Protein AF-A0A9N7NFS1-F1 (afdb_monomer_lite)

InterPro domains:
  IPR005162 Retrotransposon-derived protein PEG10, N-terminal capsid-like domain [PF03732] (2-89)

Organism: Striga hermonthica (NCBI:txid68872)

Foldseek 3Di:
DVVVVLVVVVVVDDPPPDDDPVSVVVVSCVVPPDPVVLVVLLVCLQPPADDPPDDLVNSVVVSVVSCVVNVVNPDDPLSSVVSSLVRDDPVVQVVVQVVVVHRPNVVSVVD

pLDDT: mean 90.34, std 10.82, range [39.44, 97.94]

Sequence (111 aa):
TLKNRAKAWFMTLAPGSLTTWTEVYSKFIGRFYSHQKTQELRSQIVSFAQLPNESLHEAWERFKDLQRQCPHHNLSPGLLMNYFYDSLHQNLQYMVDNAARGNIGARTAEE

Secondary structure (DSSP, 8-state):
-HHHHHHHHHHTSPTTS--SHHHHHHHHHHHHS-HHHHHHHHHHHHT--PPTT--HHHHHHHHHHHHHH-TT----HHHHHHHHHHTS-HHHHHHHHHHTTS-HHHHTS--

Radius of gyration: 18.75 Å; chains: 1; bounding box: 43×28×50 Å

Structure (mmCIF, N/CA/C/O backbone):
data_AF-A0A9N7NFS1-F1
#
_entry.id   AF-A0A9N7NFS1-F1
#
loop_
_atom_site.group_PDB
_atom_site.id
_atom_site.type_symbol
_atom_site.label_atom_id
_atom_site.label_alt_id
_atom_site.label_comp_id
_atom_site.label_asym_id
_atom_site.label_entity_id
_atom_site.label_seq_id
_atom_site.pdbx_PDB_ins_code
_atom_site.Cartn_x
_atom_site.Cartn_y
_atom_site.Cartn_z
_atom_site.occupancy
_atom_site.B_iso_or_equiv
_atom_site.auth_seq_id
_atom_site.auth_comp_id
_atom_site.auth_asym_id
_atom_site.auth_atom_id
_atom_site.pdbx_PDB_model_num
ATOM 1 N N . THR A 1 1 ? 2.339 2.272 24.495 1.00 76.94 1 THR A N 1
ATOM 2 C CA . THR A 1 1 ? 2.232 1.401 23.300 1.00 76.94 1 THR A CA 1
ATOM 3 C C . THR A 1 1 ? 0.844 1.531 22.684 1.00 76.94 1 THR A C 1
ATOM 5 O O . THR A 1 1 ? -0.066 1.992 23.373 1.00 76.94 1 THR A O 1
ATOM 8 N N . LEU A 1 2 ? 0.654 1.132 21.419 1.00 90.00 2 LEU A N 1
ATOM 9 C CA . LEU A 1 2 ? -0.667 1.123 20.764 1.00 90.00 2 LEU A CA 1
ATOM 10 C C . LEU A 1 2 ? -1.696 0.307 21.562 1.00 90.00 2 LEU A C 1
ATOM 12 O O . LEU A 1 2 ? -2.814 0.766 21.751 1.00 90.00 2 LEU A O 1
ATOM 16 N N . LYS A 1 3 ? -1.280 -0.835 22.127 1.00 92.88 3 LYS A N 1
ATOM 17 C CA . LYS A 1 3 ? -2.114 -1.746 22.931 1.00 92.88 3 LYS A CA 1
ATOM 18 C C . LYS A 1 3 ? -2.956 -1.034 24.001 1.00 92.88 3 LYS A C 1
ATOM 20 O O . LYS A 1 3 ? -4.168 -1.217 24.046 1.00 92.88 3 LYS A O 1
ATOM 25 N N . ASN A 1 4 ? -2.339 -0.193 24.835 1.00 94.38 4 ASN A N 1
ATOM 26 C CA . ASN A 1 4 ? -3.054 0.469 25.937 1.00 94.38 4 ASN A CA 1
ATOM 27 C C . ASN A 1 4 ? -4.010 1.557 25.432 1.00 94.38 4 ASN A C 1
ATOM 29 O O . ASN A 1 4 ? -5.130 1.670 25.921 1.00 94.38 4 ASN A O 1
ATOM 33 N N . ARG A 1 5 ? -3.591 2.325 24.417 1.00 95.25 5 ARG A N 1
ATOM 34 C CA . ARG A 1 5 ? -4.417 3.382 23.810 1.00 95.25 5 ARG A CA 1
ATOM 35 C C . ARG A 1 5 ? -5.615 2.797 23.057 1.00 95.25 5 ARG A C 1
ATOM 37 O O . ARG A 1 5 ? -6.716 3.321 23.176 1.00 95.25 5 ARG A O 1
ATOM 44 N N . ALA A 1 6 ? -5.400 1.697 22.339 1.00 95.31 6 ALA A N 1
ATOM 45 C CA . ALA A 1 6 ? -6.431 0.927 21.654 1.00 95.31 6 ALA A CA 1
ATOM 46 C C . ALA A 1 6 ? -7.467 0.370 22.630 1.00 95.31 6 ALA A C 1
ATOM 48 O O . ALA A 1 6 ? -8.659 0.574 22.424 1.00 95.31 6 ALA A O 1
ATOM 49 N N . LYS A 1 7 ? -7.018 -0.264 23.724 1.00 94.56 7 LYS A N 1
ATOM 50 C CA . LYS A 1 7 ? -7.914 -0.773 24.769 1.00 94.56 7 LYS A CA 1
ATOM 51 C C . LYS A 1 7 ? -8.747 0.352 25.384 1.00 94.56 7 LYS A C 1
ATOM 53 O O . LYS A 1 7 ? -9.955 0.201 25.496 1.00 94.56 7 LYS A O 1
ATOM 58 N N . ALA A 1 8 ? -8.119 1.471 25.748 1.00 95.75 8 ALA A N 1
ATOM 59 C CA . ALA A 1 8 ? -8.826 2.609 26.332 1.00 95.75 8 ALA A CA 1
ATOM 60 C C . ALA A 1 8 ? -9.901 3.165 25.386 1.00 95.75 8 ALA A C 1
ATOM 62 O O . ALA A 1 8 ? -11.037 3.334 25.803 1.00 95.75 8 ALA A O 1
ATOM 63 N N . TRP A 1 9 ? -9.566 3.378 24.109 1.00 95.19 9 TRP A N 1
ATOM 64 C CA . TRP A 1 9 ? -10.526 3.813 23.090 1.00 95.19 9 TRP A CA 1
ATOM 65 C C . TRP A 1 9 ? -11.668 2.818 22.879 1.00 95.19 9 TRP A C 1
ATOM 67 O O . TRP A 1 9 ? -12.819 3.223 22.786 1.00 95.19 9 TRP A O 1
ATOM 77 N N . PHE A 1 10 ? -11.371 1.521 22.819 1.00 94.19 10 PHE A N 1
ATOM 78 C CA . PHE A 1 10 ? -12.405 0.506 22.639 1.00 94.19 10 PHE A CA 1
ATOM 79 C C . PHE A 1 10 ? -13.444 0.555 23.769 1.00 94.19 10 PHE A C 1
ATOM 81 O O . PHE A 1 10 ? -14.639 0.475 23.505 1.00 94.19 10 PHE A O 1
ATOM 88 N N . MET A 1 11 ? -13.003 0.788 25.010 1.00 94.88 11 MET A N 1
ATOM 89 C CA . MET A 1 11 ? -13.893 0.926 26.170 1.00 94.88 11 MET A CA 1
ATOM 90 C C . MET A 1 11 ? -14.748 2.205 26.156 1.00 94.88 11 MET A C 1
ATOM 92 O O . MET A 1 11 ? -15.704 2.283 26.920 1.00 94.88 11 MET A O 1
ATOM 96 N N . THR A 1 12 ? -14.441 3.204 25.317 1.00 95.38 12 THR A N 1
ATOM 97 C CA . THR A 1 12 ? -15.292 4.401 25.169 1.00 95.38 12 THR A CA 1
ATOM 98 C C . THR A 1 12 ? -16.423 4.211 24.159 1.00 95.38 12 THR A C 1
ATOM 100 O O . THR A 1 12 ? -17.230 5.120 23.975 1.00 95.38 12 THR A O 1
ATOM 103 N N . LEU A 1 13 ? -16.455 3.093 23.431 1.00 95.25 13 LEU A N 1
ATOM 104 C CA . LEU A 1 13 ? -17.490 2.820 22.438 1.00 95.25 13 LEU A CA 1
ATOM 105 C C . LEU A 1 13 ? -18.759 2.303 23.123 1.00 95.25 13 LEU A C 1
ATOM 107 O O . LEU A 1 13 ? -18.689 1.556 24.097 1.00 95.25 13 LEU A O 1
ATOM 111 N N . ALA A 1 14 ? -19.927 2.674 22.594 1.00 95.50 14 ALA A N 1
ATOM 112 C CA . ALA A 1 14 ? -21.192 2.160 23.106 1.00 95.50 14 ALA A CA 1
ATOM 113 C C . ALA A 1 14 ? -21.251 0.623 22.947 1.00 95.50 14 ALA A C 1
ATOM 115 O O . ALA A 1 14 ? -20.860 0.110 21.888 1.00 95.50 14 ALA A O 1
ATOM 116 N N . PRO A 1 15 ? -21.737 -0.124 23.954 1.00 94.12 15 PRO A N 1
ATOM 117 C CA . PRO A 1 15 ? -21.927 -1.565 23.835 1.00 94.12 15 PRO A CA 1
ATOM 118 C C . PRO A 1 15 ? -22.773 -1.917 22.607 1.00 94.12 15 PRO A C 1
ATOM 120 O O . PRO A 1 15 ? -23.762 -1.250 22.320 1.00 94.12 15 PRO A O 1
ATOM 123 N N . GLY A 1 16 ? -22.358 -2.937 21.854 1.00 92.62 16 GLY A N 1
ATOM 124 C CA . GLY A 1 16 ? -23.051 -3.359 20.631 1.00 92.62 16 GLY A CA 1
ATOM 125 C C . GLY A 1 16 ? -22.895 -2.419 19.427 1.00 92.62 16 GLY A C 1
ATOM 126 O O . GLY A 1 16 ? -23.447 -2.709 18.375 1.00 92.62 16 GLY A O 1
ATOM 127 N N . SER A 1 17 ? -22.128 -1.325 19.532 1.00 94.31 17 SER A N 1
ATOM 128 C CA . SER A 1 17 ? -21.923 -0.388 18.408 1.00 94.31 17 SER A CA 1
ATOM 129 C C . SER A 1 17 ? -20.994 -0.896 17.300 1.00 94.31 17 SER A C 1
ATOM 131 O O . SER A 1 17 ? -20.875 -0.243 16.265 1.00 94.31 17 SER A O 1
ATOM 133 N N . LEU A 1 18 ? -20.306 -2.017 17.528 1.00 94.69 18 LEU A N 1
ATOM 134 C CA . LEU A 1 18 ? -19.490 -2.725 16.547 1.00 94.69 18 LEU A CA 1
ATOM 135 C C . LEU A 1 18 ? -19.877 -4.200 16.609 1.00 94.69 18 LEU A C 1
ATOM 137 O O . LEU A 1 18 ? -19.688 -4.847 17.639 1.00 94.69 18 LEU A O 1
ATOM 141 N N . THR A 1 19 ? -20.439 -4.704 15.519 1.00 95.69 19 THR A N 1
ATOM 142 C CA . THR A 1 19 ? -21.031 -6.044 15.421 1.00 95.69 19 THR A CA 1
ATOM 143 C C . THR A 1 19 ? -20.265 -6.955 14.469 1.00 95.69 19 THR A C 1
ATOM 145 O O . THR A 1 19 ? -20.336 -8.175 14.598 1.00 95.69 19 THR A O 1
ATOM 148 N N . THR A 1 20 ? -19.479 -6.384 13.552 1.00 96.12 20 THR A N 1
ATOM 149 C CA . THR A 1 20 ? -18.656 -7.140 12.599 1.00 96.12 20 THR A CA 1
ATOM 150 C C . THR A 1 20 ? -17.174 -6.797 12.720 1.00 96.12 20 THR A C 1
ATOM 152 O O . THR A 1 20 ? -16.791 -5.709 13.157 1.00 96.12 20 THR A O 1
ATOM 155 N N . TRP A 1 21 ? -16.308 -7.718 12.284 1.00 93.94 21 TRP A N 1
ATOM 156 C CA . TRP A 1 21 ? -14.866 -7.458 12.223 1.00 93.94 21 TRP A CA 1
ATOM 157 C C . TRP A 1 21 ? -14.530 -6.258 11.327 1.00 93.94 21 TRP A C 1
ATOM 159 O O . TRP A 1 21 ? -13.681 -5.446 11.688 1.00 93.94 21 TRP A O 1
ATOM 169 N N . THR A 1 22 ? -15.228 -6.107 10.200 1.00 91.75 22 THR A N 1
ATOM 170 C CA . THR A 1 22 ? -15.042 -4.983 9.274 1.00 91.75 22 THR A CA 1
ATOM 171 C C . THR A 1 22 ? -15.287 -3.642 9.959 1.00 91.75 22 THR A C 1
ATOM 173 O O . THR A 1 22 ? -14.466 -2.738 9.839 1.00 91.75 22 THR A O 1
ATOM 176 N N . GLU A 1 23 ? -16.358 -3.514 10.746 1.00 93.81 23 GLU A N 1
ATOM 177 C CA . GLU A 1 23 ? -16.644 -2.286 11.499 1.00 93.81 23 GLU A CA 1
ATOM 178 C C . GLU A 1 23 ? -15.549 -1.971 12.527 1.00 93.81 23 GLU A C 1
ATOM 180 O O . GLU A 1 23 ? -15.109 -0.820 12.639 1.00 93.81 23 GLU A O 1
ATOM 185 N N . VAL A 1 24 ? -15.080 -2.991 13.258 1.00 93.88 24 VAL A N 1
ATOM 186 C CA . VAL A 1 24 ? -13.975 -2.857 14.221 1.00 93.88 24 VAL A CA 1
ATOM 187 C C . VAL A 1 24 ? -12.713 -2.376 13.515 1.00 93.88 24 VAL A C 1
ATOM 189 O O . VAL A 1 24 ? -12.105 -1.392 13.941 1.00 93.88 24 VAL A O 1
ATOM 192 N N . TYR A 1 25 ? -12.344 -3.042 12.423 1.00 91.12 25 TYR A N 1
ATOM 193 C CA . TYR A 1 25 ? -11.166 -2.727 11.633 1.00 91.12 25 TYR A CA 1
ATOM 194 C C . TYR A 1 25 ? -11.223 -1.297 11.081 1.00 91.12 25 TYR A C 1
ATOM 196 O O . TYR A 1 25 ? -10.316 -0.506 11.340 1.00 91.12 25 TYR A O 1
ATOM 204 N N . SER A 1 26 ? -12.309 -0.919 10.402 1.00 89.69 26 SER A N 1
ATOM 205 C CA . SER A 1 26 ? -12.462 0.411 9.802 1.00 89.69 26 SER A CA 1
ATOM 206 C C . SER A 1 26 ? -12.399 1.529 10.843 1.00 89.69 26 SER A C 1
ATOM 208 O O . SER A 1 26 ? -11.675 2.510 10.646 1.00 89.69 26 SER A O 1
ATOM 210 N N . LYS A 1 27 ? -13.088 1.386 11.986 1.00 92.50 27 LYS A N 1
ATOM 211 C CA . LYS A 1 27 ? -13.007 2.388 13.062 1.00 92.50 27 LYS A CA 1
ATOM 212 C C . LYS A 1 27 ? -11.623 2.443 13.705 1.00 92.50 27 LYS A C 1
ATOM 214 O O . LYS A 1 27 ? -11.155 3.532 14.036 1.00 92.50 27 LYS A O 1
ATOM 219 N N . PHE A 1 28 ? -10.966 1.298 13.886 1.00 92.75 28 PHE A N 1
ATOM 220 C CA . PHE A 1 28 ? -9.624 1.242 14.460 1.00 92.75 28 PHE A CA 1
ATOM 221 C C . PHE A 1 28 ? -8.605 1.953 13.568 1.00 92.75 28 PHE A C 1
ATOM 223 O O . PHE A 1 28 ? -7.862 2.813 14.046 1.00 92.75 28 PHE A O 1
ATOM 230 N N . ILE A 1 29 ? -8.606 1.640 12.270 1.00 91.50 29 ILE A N 1
ATOM 231 C CA . ILE A 1 29 ? -7.734 2.285 11.286 1.00 91.50 29 ILE A CA 1
ATOM 232 C C . ILE A 1 29 ? -8.017 3.787 11.236 1.00 91.50 29 ILE A C 1
ATOM 234 O O . ILE A 1 29 ? -7.084 4.570 11.382 1.00 91.50 29 ILE A O 1
ATOM 238 N N . GLY A 1 30 ? -9.284 4.205 11.155 1.00 89.50 30 GLY A N 1
ATOM 239 C CA . GLY A 1 30 ? -9.641 5.628 11.167 1.00 89.50 30 GLY A CA 1
ATOM 240 C C . GLY A 1 30 ? -9.220 6.371 12.443 1.00 89.50 30 GLY A C 1
ATOM 241 O O . GLY A 1 30 ? -8.967 7.573 12.404 1.00 89.50 30 GLY A O 1
ATOM 242 N N . ARG A 1 31 ? -9.117 5.676 13.585 1.00 92.12 31 ARG A N 1
ATOM 243 C CA . ARG A 1 31 ? -8.719 6.277 14.866 1.00 92.12 31 ARG A CA 1
ATOM 244 C C . ARG A 1 31 ? -7.207 6.369 15.055 1.00 92.12 31 ARG A C 1
ATOM 246 O O . ARG A 1 31 ? -6.737 7.339 15.656 1.00 92.12 31 ARG A O 1
ATOM 253 N N . PHE A 1 32 ? -6.477 5.330 14.656 1.00 91.19 32 PHE A N 1
ATOM 254 C CA . PHE A 1 32 ? -5.070 5.140 15.023 1.00 91.19 32 PHE A CA 1
ATOM 255 C C . PHE A 1 32 ? -4.096 5.239 13.857 1.00 91.19 32 PHE A C 1
ATOM 257 O O . PHE A 1 32 ? -2.908 5.457 14.095 1.00 91.19 32 PHE A O 1
ATOM 264 N N . TYR A 1 33 ? -4.572 5.097 12.625 1.00 89.19 33 TYR A N 1
ATOM 265 C CA . TYR A 1 33 ? -3.764 5.282 11.433 1.00 89.19 33 TYR A CA 1
ATOM 266 C C . TYR A 1 33 ? -3.955 6.712 10.928 1.00 89.19 33 TYR A C 1
ATOM 268 O O . TYR A 1 33 ? -5.082 7.177 10.766 1.00 89.19 33 TYR A O 1
ATOM 276 N N . SER A 1 34 ? -2.866 7.449 10.700 1.00 90.75 34 SER A N 1
ATOM 277 C CA . SER A 1 34 ? -3.005 8.817 10.202 1.00 90.75 34 SER A CA 1
ATOM 278 C C . SER A 1 34 ? -3.447 8.809 8.739 1.00 90.75 34 SER A C 1
ATOM 280 O O . SER A 1 34 ? -2.970 8.015 7.920 1.00 90.75 34 SER A O 1
ATOM 282 N N . HIS A 1 35 ? -4.355 9.727 8.398 1.00 89.06 35 HIS A N 1
ATOM 283 C CA . HIS A 1 35 ? -4.770 9.931 7.011 1.00 89.06 35 HIS A CA 1
ATOM 284 C C . HIS A 1 35 ? -3.558 10.253 6.129 1.00 89.06 35 HIS A C 1
ATOM 286 O O . HIS A 1 35 ? -3.385 9.644 5.081 1.00 89.06 35 HIS A O 1
ATOM 292 N N . GLN A 1 36 ? -2.666 11.121 6.615 1.00 92.19 36 GLN A N 1
ATOM 293 C CA . GLN A 1 36 ? -1.424 11.474 5.932 1.00 92.19 36 GLN A CA 1
ATOM 294 C C . GLN A 1 36 ? -0.576 10.240 5.589 1.00 92.19 36 GLN A C 1
ATOM 296 O O . GLN A 1 36 ? -0.244 10.047 4.426 1.00 92.19 36 GLN A O 1
ATOM 301 N N . LYS A 1 37 ? -0.304 9.350 6.554 1.00 91.69 37 LYS A N 1
ATOM 302 C CA . LYS A 1 37 ? 0.502 8.144 6.303 1.00 91.69 37 LYS A CA 1
ATOM 303 C C . LYS A 1 37 ? -0.174 7.188 5.319 1.00 91.69 37 LYS A C 1
ATOM 305 O O . LYS A 1 37 ? 0.496 6.547 4.517 1.00 91.69 37 LYS A O 1
ATOM 310 N N . THR A 1 38 ? -1.504 7.099 5.371 1.00 92.75 38 THR A N 1
ATOM 311 C CA . THR A 1 38 ? -2.282 6.328 4.388 1.00 92.75 38 THR A CA 1
ATOM 312 C C . THR A 1 38 ? -2.066 6.876 2.979 1.00 92.75 38 THR A C 1
ATOM 314 O O . THR A 1 38 ? -1.804 6.097 2.066 1.00 92.75 38 THR A O 1
ATOM 317 N N . GLN A 1 39 ? -2.133 8.200 2.804 1.00 94.12 39 GLN A N 1
ATOM 318 C CA . GLN A 1 39 ? -1.908 8.839 1.505 1.00 94.12 39 GLN A CA 1
ATOM 319 C C . GLN A 1 39 ? -0.462 8.701 1.031 1.00 94.12 39 GLN A C 1
ATOM 321 O O . GLN A 1 39 ? -0.237 8.410 -0.137 1.00 94.12 39 GLN A O 1
ATOM 326 N N . GLU A 1 40 ? 0.515 8.841 1.927 1.00 96.12 40 GLU A N 1
ATOM 327 C CA . GLU A 1 40 ? 1.935 8.655 1.609 1.00 96.12 40 GLU A CA 1
ATOM 328 C C . GLU A 1 40 ? 2.214 7.239 1.091 1.00 96.12 40 GLU A C 1
ATOM 330 O O . GLU A 1 40 ? 2.809 7.081 0.027 1.00 96.12 40 GLU A O 1
ATOM 335 N N . LEU A 1 41 ? 1.740 6.203 1.793 1.00 96.12 41 LEU A N 1
ATOM 336 C CA . LEU A 1 41 ? 1.924 4.813 1.364 1.00 96.12 41 LEU A CA 1
ATOM 337 C C . LEU A 1 41 ? 1.152 4.502 0.083 1.00 96.12 41 LEU A C 1
ATOM 339 O O . LEU A 1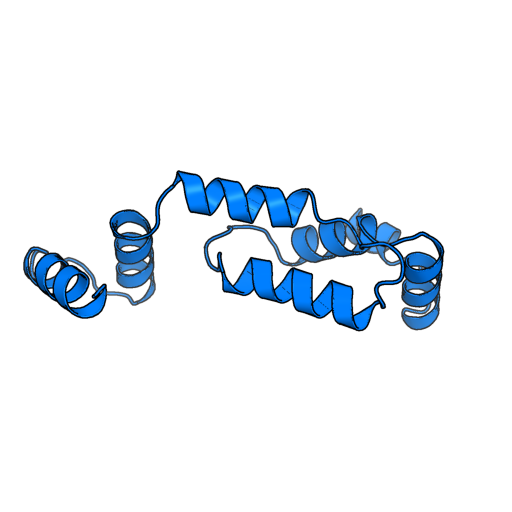 41 ? 1.676 3.828 -0.798 1.00 96.12 41 LEU A O 1
ATOM 343 N N . ARG A 1 42 ? -0.076 5.016 -0.054 1.00 96.25 42 ARG A N 1
ATOM 344 C CA . ARG A 1 42 ? -0.850 4.864 -1.290 1.00 96.25 42 ARG A CA 1
ATOM 345 C C . ARG A 1 42 ? -0.137 5.519 -2.473 1.00 96.25 42 ARG A C 1
ATOM 347 O O . ARG A 1 42 ? -0.087 4.916 -3.538 1.00 96.25 42 ARG A O 1
ATOM 354 N N . SER A 1 43 ? 0.444 6.701 -2.278 1.00 97.00 43 SER A N 1
ATOM 355 C CA . SER A 1 43 ? 1.253 7.380 -3.292 1.00 97.00 43 SER A CA 1
ATOM 356 C C . SER A 1 43 ? 2.459 6.530 -3.686 1.00 97.00 43 SER A C 1
ATOM 358 O O . SER A 1 43 ? 2.655 6.292 -4.867 1.00 97.00 43 SER A O 1
ATOM 360 N N . GLN A 1 44 ? 3.186 5.961 -2.717 1.00 97.56 44 GLN A N 1
ATOM 361 C CA . GLN A 1 44 ? 4.326 5.074 -2.991 1.00 97.56 44 GLN A CA 1
ATOM 362 C C . GLN A 1 44 ? 3.950 3.796 -3.753 1.00 97.56 44 GLN A C 1
ATOM 364 O O . GLN A 1 44 ? 4.763 3.303 -4.528 1.00 97.56 44 GLN A O 1
ATOM 369 N N . ILE A 1 45 ? 2.745 3.253 -3.541 1.0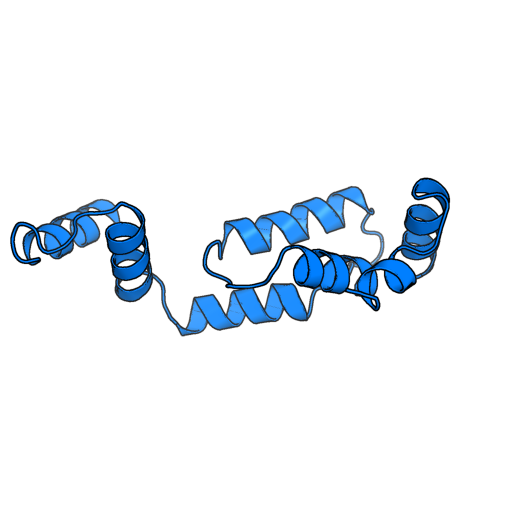0 97.25 45 ILE A N 1
ATOM 370 C CA . ILE A 1 45 ? 2.235 2.116 -4.325 1.00 97.25 45 ILE A CA 1
ATOM 371 C C . ILE A 1 45 ? 1.983 2.542 -5.777 1.00 97.25 45 ILE A C 1
ATOM 373 O O . ILE A 1 45 ? 2.381 1.838 -6.697 1.00 97.25 45 ILE A O 1
ATOM 377 N N . VAL A 1 46 ? 1.329 3.689 -5.986 1.00 96.62 46 VAL A N 1
ATOM 378 C CA . VAL A 1 46 ? 0.969 4.192 -7.325 1.00 96.62 46 VAL A CA 1
ATOM 379 C C . VAL A 1 46 ? 2.195 4.669 -8.105 1.00 96.62 46 VAL A C 1
ATOM 381 O O . VAL A 1 46 ? 2.294 4.438 -9.303 1.00 96.62 46 VAL A O 1
ATOM 384 N N . SER A 1 47 ? 3.134 5.331 -7.432 1.00 96.75 47 SER A N 1
ATOM 385 C CA . SER A 1 47 ? 4.379 5.842 -8.007 1.00 96.75 47 SER A CA 1
ATOM 386 C C . SER A 1 47 ? 5.536 4.858 -7.839 1.00 96.75 47 SER A C 1
ATOM 388 O O . SER A 1 47 ? 6.695 5.281 -7.767 1.00 96.75 47 SER A O 1
ATOM 390 N N . PHE A 1 48 ? 5.239 3.570 -7.656 1.00 97.75 48 PHE A N 1
ATOM 391 C CA . PHE A 1 48 ? 6.275 2.567 -7.488 1.00 97.75 48 PHE A CA 1
ATOM 392 C C . PHE A 1 48 ? 7.162 2.551 -8.734 1.00 97.75 48 PHE A C 1
ATOM 394 O O . PHE A 1 48 ? 6.692 2.703 -9.858 1.00 97.75 48 PHE A O 1
ATOM 401 N N . ALA A 1 49 ? 8.460 2.391 -8.518 1.00 96.44 49 ALA A N 1
ATOM 402 C CA . ALA A 1 49 ? 9.448 2.283 -9.573 1.00 96.44 49 ALA A CA 1
ATOM 403 C C . ALA A 1 49 ? 10.459 1.221 -9.165 1.00 96.44 49 ALA A C 1
ATOM 405 O O . ALA A 1 49 ? 10.889 1.163 -8.001 1.00 96.44 49 ALA A O 1
ATOM 406 N N . GLN A 1 50 ? 10.839 0.385 -10.124 1.00 95.94 50 GLN A N 1
ATOM 407 C CA . GLN A 1 50 ? 11.949 -0.528 -9.944 1.00 95.94 50 GLN A CA 1
ATOM 408 C C . GLN A 1 50 ? 13.255 0.260 -9.755 1.00 95.94 50 GLN A C 1
ATOM 410 O O . GLN A 1 50 ? 13.544 1.210 -10.486 1.00 95.94 50 GLN A O 1
ATOM 415 N N . LEU A 1 51 ? 14.063 -0.137 -8.774 1.00 96.44 51 LEU A N 1
ATOM 416 C CA . LEU A 1 51 ? 15.363 0.483 -8.525 1.00 96.44 51 LEU A CA 1
ATOM 417 C C . LEU A 1 51 ? 16.416 0.011 -9.549 1.00 96.44 51 LEU A C 1
ATOM 419 O O . LEU A 1 51 ? 16.263 -1.044 -10.176 1.00 96.44 51 LEU A O 1
ATOM 423 N N . PRO A 1 52 ? 17.515 0.765 -9.742 1.00 94.12 52 PRO A N 1
ATOM 424 C CA . PRO A 1 52 ? 18.639 0.296 -10.546 1.00 94.12 52 PRO A CA 1
ATOM 425 C C . PRO A 1 52 ? 19.207 -1.017 -9.992 1.00 94.12 52 PRO A C 1
ATOM 427 O O . PRO A 1 52 ? 19.460 -1.120 -8.794 1.00 94.12 5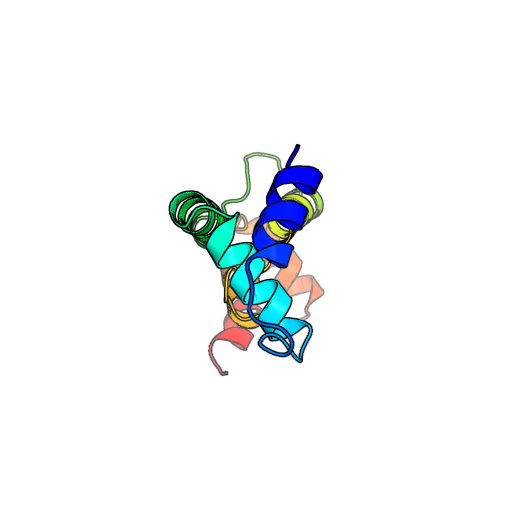2 PRO A O 1
ATOM 430 N N . ASN A 1 53 ? 19.441 -1.995 -10.872 1.00 93.38 53 ASN A N 1
ATOM 431 C CA . ASN A 1 53 ? 19.971 -3.331 -10.546 1.00 93.38 53 ASN A CA 1
ATOM 432 C C . ASN A 1 53 ? 19.096 -4.197 -9.619 1.00 93.38 53 ASN A C 1
ATOM 434 O O . ASN A 1 53 ? 19.550 -5.246 -9.173 1.00 93.38 53 ASN A O 1
ATOM 438 N N . GLU A 1 54 ? 17.857 -3.794 -9.339 1.00 95.62 54 GLU A N 1
ATOM 439 C CA . GLU A 1 54 ? 16.915 -4.601 -8.560 1.00 95.62 54 GLU A CA 1
ATOM 440 C C . GLU A 1 54 ? 16.376 -5.753 -9.414 1.00 95.62 54 GLU A C 1
ATOM 442 O O . GLU A 1 54 ? 16.003 -5.555 -10.571 1.00 95.62 54 GLU A O 1
ATOM 447 N N . SER A 1 55 ? 16.320 -6.967 -8.874 1.00 94.25 55 SER A N 1
ATOM 448 C CA . SER A 1 55 ? 15.696 -8.102 -9.559 1.00 94.25 55 SER A CA 1
ATOM 449 C C . SER A 1 55 ? 14.164 -8.013 -9.536 1.00 94.25 55 SER A C 1
ATOM 451 O O . SER A 1 55 ? 13.570 -7.336 -8.696 1.00 94.25 55 SER A O 1
ATOM 453 N N . LEU A 1 56 ? 13.492 -8.763 -10.420 1.00 92.56 56 LEU A N 1
ATOM 454 C CA . LEU A 1 56 ? 12.023 -8.851 -10.425 1.00 92.56 56 LEU A CA 1
ATOM 455 C C . LEU A 1 56 ? 11.464 -9.292 -9.061 1.00 92.56 56 LEU A C 1
ATOM 457 O O . LEU A 1 56 ? 10.435 -8.793 -8.612 1.00 92.56 56 LEU A O 1
ATOM 461 N N . HIS A 1 57 ? 12.145 -10.238 -8.409 1.00 93.94 57 HIS A N 1
ATOM 462 C CA . HIS A 1 57 ? 11.727 -10.777 -7.120 1.00 93.94 57 HIS A CA 1
ATOM 463 C C . HIS A 1 57 ? 11.833 -9.732 -6.004 1.00 93.94 57 HIS A C 1
ATOM 465 O O . HIS A 1 57 ? 10.881 -9.557 -5.246 1.00 93.94 57 HIS A O 1
ATOM 471 N N . GLU A 1 58 ? 12.951 -9.008 -5.932 1.00 96.62 58 GLU A N 1
ATOM 472 C CA . GLU A 1 58 ? 13.154 -7.946 -4.939 1.00 96.62 58 GLU A CA 1
ATOM 473 C C . GLU A 1 58 ? 12.134 -6.816 -5.113 1.00 96.62 58 GLU A C 1
ATOM 475 O O . GLU A 1 58 ? 11.495 -6.410 -4.139 1.00 96.62 58 GLU A O 1
ATOM 480 N N . ALA A 1 59 ? 11.898 -6.383 -6.358 1.00 96.62 59 ALA A N 1
ATOM 481 C CA . ALA A 1 59 ? 10.878 -5.386 -6.668 1.00 96.62 59 ALA A CA 1
ATOM 482 C C . ALA A 1 59 ? 9.482 -5.854 -6.222 1.00 96.62 59 ALA A C 1
ATOM 484 O O . ALA A 1 59 ? 8.729 -5.091 -5.612 1.00 96.62 59 ALA A O 1
ATOM 485 N N . TRP A 1 60 ? 9.140 -7.124 -6.465 1.00 95.75 60 TRP A N 1
ATOM 486 C CA . TRP A 1 60 ? 7.857 -7.691 -6.053 1.00 95.75 60 TRP A CA 1
ATOM 487 C C . TRP A 1 60 ? 7.693 -7.766 -4.531 1.00 95.75 60 TRP A C 1
ATOM 489 O O . TRP A 1 60 ? 6.630 -7.423 -4.009 1.00 95.75 60 TRP A O 1
ATOM 499 N N . GLU A 1 61 ? 8.724 -8.181 -3.789 1.00 97.81 61 GLU A N 1
ATOM 500 C CA . GLU A 1 61 ? 8.660 -8.186 -2.322 1.00 97.81 61 GLU A CA 1
ATOM 501 C C . GLU A 1 61 ? 8.503 -6.770 -1.761 1.00 97.81 61 GLU A C 1
ATOM 503 O O . GLU A 1 61 ? 7.639 -6.552 -0.908 1.00 97.81 61 GLU A O 1
ATOM 508 N N . ARG A 1 62 ? 9.240 -5.788 -2.298 1.00 97.88 62 ARG A N 1
ATOM 509 C CA . ARG A 1 62 ? 9.129 -4.382 -1.883 1.00 97.88 62 ARG A CA 1
ATOM 510 C C . ARG A 1 62 ? 7.739 -3.812 -2.169 1.00 97.88 62 ARG A C 1
ATOM 512 O O . ARG A 1 62 ? 7.166 -3.128 -1.320 1.00 97.88 62 ARG A O 1
ATOM 519 N N . PHE A 1 63 ? 7.159 -4.140 -3.322 1.00 97.44 63 PHE A N 1
ATOM 520 C CA . PHE A 1 63 ? 5.791 -3.753 -3.664 1.00 97.44 63 PHE A CA 1
ATOM 521 C C . PHE A 1 63 ? 4.758 -4.376 -2.708 1.00 97.44 63 PHE A C 1
ATOM 523 O O . PHE A 1 63 ? 3.857 -3.686 -2.221 1.00 97.44 63 PHE A O 1
ATOM 530 N N . LYS A 1 64 ? 4.905 -5.662 -2.361 1.00 96.88 64 LYS A N 1
ATOM 531 C CA . LYS A 1 64 ? 4.039 -6.329 -1.372 1.00 96.88 64 LYS A CA 1
ATOM 532 C C . LYS A 1 64 ? 4.202 -5.757 0.034 1.00 96.88 64 LYS A C 1
ATOM 534 O O . LYS A 1 64 ? 3.218 -5.664 0.765 1.00 96.88 64 LYS A O 1
ATOM 539 N N . ASP A 1 65 ? 5.403 -5.347 0.427 1.00 97.94 65 ASP A N 1
ATOM 540 C CA . ASP A 1 65 ? 5.628 -4.706 1.725 1.00 97.94 65 ASP A CA 1
ATOM 541 C C . ASP A 1 65 ? 4.917 -3.358 1.844 1.00 97.94 65 ASP A C 1
ATOM 543 O O . ASP A 1 65 ? 4.369 -3.052 2.905 1.00 97.94 65 ASP A O 1
ATOM 547 N N . LEU A 1 66 ? 4.841 -2.573 0.766 1.00 97.19 66 LEU A N 1
ATOM 548 C CA . LEU A 1 66 ? 4.032 -1.349 0.747 1.00 97.19 66 LEU A CA 1
ATOM 549 C C . LEU A 1 66 ? 2.540 -1.656 0.954 1.00 97.19 66 LEU A C 1
ATOM 551 O O . LEU A 1 66 ? 1.878 -0.993 1.758 1.00 97.19 66 LEU A O 1
ATOM 555 N N . GLN A 1 67 ? 2.023 -2.707 0.309 1.00 96.12 67 GLN A N 1
ATOM 556 C CA . GLN A 1 67 ? 0.639 -3.160 0.502 1.00 96.12 67 GLN A CA 1
ATOM 557 C C . GLN A 1 67 ? 0.384 -3.622 1.946 1.00 96.12 67 GLN A C 1
ATOM 559 O O . GLN A 1 67 ? -0.606 -3.224 2.557 1.00 96.12 67 GLN A O 1
ATOM 564 N N . ARG A 1 68 ? 1.301 -4.399 2.542 1.00 94.88 68 ARG A N 1
ATOM 565 C CA . ARG A 1 68 ? 1.199 -4.863 3.943 1.00 94.88 68 ARG A CA 1
ATOM 566 C C . ARG A 1 68 ? 1.235 -3.715 4.952 1.00 94.88 68 ARG A C 1
ATOM 568 O O . ARG A 1 68 ? 0.628 -3.820 6.016 1.00 94.88 68 ARG A O 1
ATOM 575 N N . GLN A 1 69 ? 1.937 -2.626 4.637 1.00 93.75 69 GLN A N 1
ATOM 576 C CA . GLN A 1 69 ? 1.977 -1.427 5.477 1.00 93.75 69 GLN A CA 1
ATOM 577 C C . GLN A 1 69 ? 0.687 -0.602 5.401 1.00 93.75 69 GLN A C 1
ATOM 579 O O . GLN A 1 69 ? 0.355 0.091 6.369 1.00 93.75 69 GLN A O 1
ATOM 584 N N . CYS A 1 70 ? -0.044 -0.682 4.286 1.00 93.75 70 CYS A N 1
ATOM 585 C CA . CYS A 1 70 ? -1.302 0.026 4.055 1.00 93.75 70 CYS A CA 1
ATOM 586 C C . CYS A 1 70 ? -2.405 -0.927 3.557 1.00 93.75 70 CYS A C 1
ATOM 588 O O . CYS A 1 70 ? -2.914 -0.735 2.459 1.00 93.75 70 CYS A O 1
ATOM 590 N N . PRO A 1 71 ? -2.825 -1.941 4.335 1.00 90.31 71 PRO A N 1
ATOM 591 C CA . PRO A 1 71 ? -3.808 -2.934 3.877 1.00 90.31 71 PRO A CA 1
ATOM 592 C C . PRO A 1 71 ? -5.173 -2.318 3.520 1.00 90.31 71 PRO A C 1
ATOM 594 O O . PRO A 1 71 ? -5.963 -2.902 2.787 1.00 90.31 71 PRO A O 1
ATOM 597 N N . HIS A 1 72 ? -5.440 -1.107 4.011 1.00 91.75 72 HIS A N 1
ATOM 598 C CA . HIS A 1 72 ? -6.607 -0.281 3.711 1.00 91.75 72 HIS A CA 1
ATOM 599 C C . HIS A 1 72 ? -6.379 0.701 2.542 1.00 91.75 72 HIS A C 1
ATOM 601 O O . HIS A 1 72 ? -7.031 1.743 2.482 1.00 91.75 72 HIS A O 1
ATOM 607 N N . HIS A 1 73 ? -5.460 0.409 1.612 1.00 92.19 73 HIS A N 1
ATOM 608 C CA . HIS A 1 73 ? -5.139 1.280 0.469 1.00 92.19 73 HIS A CA 1
ATOM 609 C C . HIS A 1 73 ? -6.292 1.436 -0.548 1.00 92.19 73 HIS A C 1
ATOM 611 O O . HIS A 1 73 ? -6.289 2.397 -1.319 1.00 92.19 73 HIS A O 1
ATOM 617 N N . ASN A 1 74 ? -7.293 0.543 -0.534 1.00 91.69 74 ASN A N 1
ATOM 618 C CA . ASN A 1 74 ? -8.485 0.563 -1.404 1.00 91.69 74 ASN A CA 1
ATOM 619 C C . ASN A 1 74 ? -8.165 0.570 -2.915 1.00 91.69 74 ASN A C 1
ATOM 621 O O . ASN A 1 74 ? -8.833 1.245 -3.694 1.00 91.69 74 ASN A O 1
ATOM 625 N N . LEU A 1 75 ? -7.125 -0.163 -3.323 1.00 93.94 75 LEU A N 1
ATOM 626 C CA . LEU A 1 75 ? -6.760 -0.364 -4.731 1.00 93.94 75 LEU A CA 1
ATOM 627 C C . LEU A 1 75 ? -7.178 -1.779 -5.123 1.00 93.94 75 LEU A C 1
ATOM 629 O O . LEU A 1 75 ? -6.987 -2.703 -4.329 1.00 93.94 75 LEU A O 1
ATOM 633 N N . SER A 1 76 ? -7.758 -1.946 -6.311 1.00 94.88 76 SER A N 1
ATOM 634 C CA . SER A 1 76 ? -8.153 -3.268 -6.797 1.00 94.88 76 SER A CA 1
ATOM 635 C C . SER A 1 76 ? -6.918 -4.113 -7.144 1.00 94.88 76 SER A C 1
ATOM 637 O O . SER A 1 76 ? -5.878 -3.553 -7.502 1.00 94.88 76 SER A O 1
ATOM 639 N N . PRO A 1 77 ? -7.014 -5.454 -7.092 1.00 93.19 77 PRO A N 1
ATOM 640 C CA . PRO A 1 77 ? -5.931 -6.332 -7.535 1.00 93.19 77 PRO A CA 1
ATOM 641 C C . PRO A 1 77 ? -5.458 -6.039 -8.967 1.00 93.19 77 PRO A C 1
ATOM 643 O O . PRO A 1 77 ? -4.256 -6.038 -9.212 1.00 93.19 77 PRO A O 1
ATOM 646 N N . GLY A 1 78 ? -6.379 -5.716 -9.884 1.00 93.12 78 GLY A N 1
ATOM 647 C CA . GLY A 1 78 ? -6.044 -5.327 -11.259 1.00 93.12 78 GLY A CA 1
ATOM 648 C C . GLY A 1 78 ? -5.211 -4.044 -11.328 1.00 93.12 78 GLY A C 1
ATO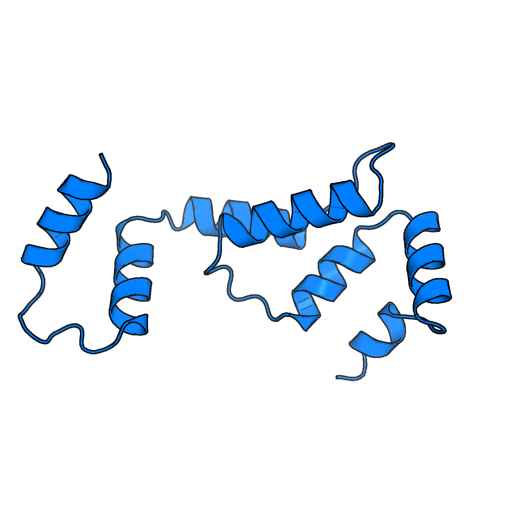M 649 O O . GLY A 1 78 ? -4.165 -4.027 -11.969 1.00 93.12 78 GLY A O 1
ATOM 650 N N . LEU A 1 79 ? -5.594 -2.995 -10.586 1.00 94.56 79 LEU A N 1
ATOM 651 C CA . LEU A 1 79 ? -4.800 -1.761 -10.520 1.00 94.56 79 LEU A CA 1
ATOM 652 C C . LEU A 1 79 ? -3.425 -1.992 -9.890 1.00 94.56 79 LEU A C 1
ATOM 654 O O . LEU A 1 79 ? -2.442 -1.434 -10.360 1.00 94.56 79 LEU A O 1
ATOM 658 N N . LEU A 1 80 ? -3.341 -2.816 -8.842 1.00 95.69 80 LEU A N 1
ATOM 659 C CA . LEU A 1 80 ? -2.060 -3.176 -8.231 1.00 95.69 80 LEU A CA 1
ATOM 660 C C . LEU A 1 80 ? -1.139 -3.889 -9.227 1.00 95.69 80 LEU A C 1
ATOM 662 O O . LEU A 1 80 ? 0.049 -3.582 -9.273 1.00 95.69 80 LEU A O 1
ATOM 666 N N . MET A 1 81 ? -1.685 -4.807 -10.027 1.00 93.50 81 MET A N 1
ATOM 667 C CA . MET A 1 81 ? -0.930 -5.482 -11.082 1.00 93.50 81 MET A CA 1
ATOM 668 C C . MET A 1 81 ? -0.466 -4.506 -12.161 1.00 93.50 81 MET A C 1
ATOM 670 O O . MET A 1 81 ? 0.698 -4.575 -12.544 1.00 93.50 81 MET A O 1
ATOM 674 N N . ASN A 1 82 ? -1.322 -3.574 -12.589 1.00 93.31 82 ASN A N 1
ATOM 675 C CA . ASN A 1 82 ? -0.957 -2.542 -13.564 1.00 93.31 82 ASN A CA 1
ATOM 676 C C . ASN A 1 82 ? 0.165 -1.643 -13.039 1.00 93.31 82 ASN A C 1
ATOM 678 O O . ASN A 1 82 ? 1.205 -1.542 -13.678 1.00 93.31 82 ASN A O 1
ATOM 682 N N . TYR A 1 83 ? 0.022 -1.080 -11.832 1.00 95.56 83 TYR A N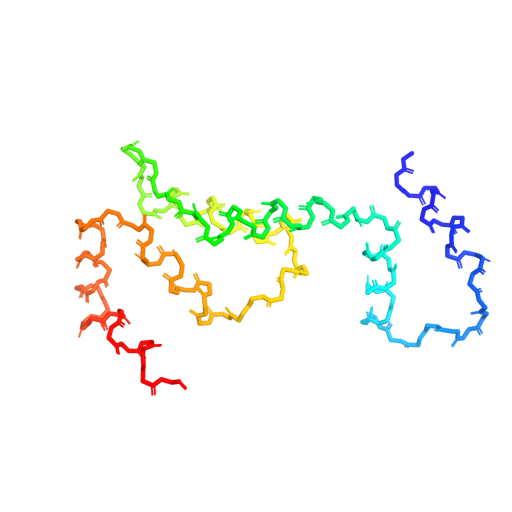 1
ATOM 683 C CA . TYR A 1 83 ? 1.070 -0.244 -11.237 1.00 95.56 83 TYR A CA 1
ATOM 684 C C . TYR A 1 83 ? 2.395 -0.989 -11.092 1.00 95.56 83 TYR A C 1
ATOM 686 O O . TYR A 1 83 ? 3.449 -0.422 -11.370 1.00 95.56 83 TYR A O 1
ATOM 694 N N . PHE A 1 84 ? 2.361 -2.260 -10.685 1.00 95.69 84 PHE A N 1
ATOM 695 C CA . PHE A 1 84 ? 3.579 -3.054 -10.612 1.00 95.69 84 PHE A CA 1
ATOM 696 C C . PHE A 1 84 ? 4.175 -3.301 -12.000 1.00 95.69 84 PHE A C 1
ATOM 698 O O . PHE A 1 84 ? 5.358 -3.051 -12.195 1.00 95.69 84 PHE A O 1
ATOM 705 N N . TYR A 1 85 ? 3.383 -3.751 -12.970 1.00 94.31 85 TYR A N 1
ATOM 706 C CA . TYR A 1 85 ? 3.866 -4.050 -14.315 1.00 94.31 85 TYR A CA 1
ATOM 707 C C . TYR A 1 85 ? 4.452 -2.812 -15.010 1.00 94.31 85 TYR A C 1
A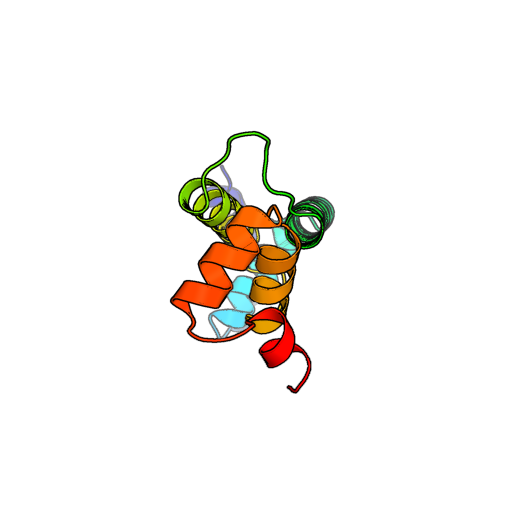TOM 709 O O . TYR A 1 85 ? 5.566 -2.873 -15.532 1.00 94.31 85 TYR A O 1
ATOM 717 N N . ASP A 1 86 ? 3.758 -1.676 -14.941 1.00 94.25 86 ASP A N 1
ATOM 718 C CA . ASP A 1 86 ? 4.168 -0.410 -15.561 1.00 94.25 86 ASP A CA 1
ATOM 719 C C . ASP A 1 86 ? 5.432 0.186 -14.920 1.00 94.25 86 ASP A C 1
ATOM 721 O O . ASP A 1 86 ? 6.142 0.970 -15.546 1.00 94.25 86 ASP A O 1
ATOM 725 N N . SER A 1 87 ? 5.739 -0.202 -13.680 1.00 95.19 87 SER A N 1
ATOM 726 C CA . SER A 1 87 ? 6.922 0.259 -12.944 1.00 95.19 87 SER A CA 1
ATOM 727 C C . SER A 1 87 ? 8.224 -0.479 -13.271 1.00 95.19 87 SER A C 1
ATOM 729 O O . SER A 1 87 ? 9.297 -0.060 -12.817 1.00 95.19 87 SER A O 1
ATOM 731 N N . LEU A 1 88 ? 8.130 -1.610 -13.978 1.00 95.31 88 LEU A N 1
ATOM 732 C CA . LEU A 1 88 ? 9.270 -2.460 -14.303 1.00 95.31 88 LEU A CA 1
ATOM 733 C C . LEU A 1 88 ? 10.080 -1.871 -15.458 1.00 95.31 88 LEU A C 1
ATOM 735 O O . LEU A 1 88 ? 9.541 -1.297 -16.403 1.00 95.31 88 LEU A O 1
ATOM 739 N N . HIS A 1 89 ? 11.391 -2.106 -15.437 1.00 94.06 89 HIS A N 1
ATOM 740 C CA . HIS A 1 89 ? 12.240 -1.850 -16.595 1.00 94.06 89 HIS A CA 1
ATOM 741 C C . HIS A 1 89 ? 11.788 -2.718 -17.781 1.00 94.06 89 HIS A C 1
ATOM 743 O O . HIS A 1 89 ? 11.373 -3.868 -17.607 1.00 94.06 89 HIS A O 1
ATOM 749 N N . GLN A 1 90 ? 11.923 -2.195 -19.003 1.00 90.94 90 GLN A N 1
ATOM 750 C CA . GLN A 1 90 ? 11.433 -2.842 -20.234 1.00 90.94 90 GLN A CA 1
ATOM 751 C C . GLN A 1 90 ? 11.914 -4.293 -20.402 1.00 90.94 90 GLN A C 1
ATOM 753 O O . GLN A 1 90 ? 11.174 -5.154 -20.876 1.00 90.94 90 GLN A O 1
ATOM 758 N N . ASN A 1 91 ? 13.148 -4.597 -19.990 1.00 90.88 91 ASN A N 1
ATOM 759 C CA . ASN A 1 91 ? 13.693 -5.951 -20.060 1.00 90.88 91 ASN A CA 1
ATOM 760 C C . ASN A 1 91 ? 12.937 -6.936 -19.153 1.00 90.88 91 ASN A C 1
ATOM 762 O O . ASN A 1 91 ? 12.744 -8.089 -19.536 1.00 90.88 91 ASN A O 1
ATOM 766 N N . LEU A 1 92 ? 12.492 -6.496 -17.973 1.00 89.62 92 LEU A N 1
ATOM 767 C CA . LEU A 1 92 ? 11.703 -7.333 -17.074 1.00 89.62 92 LEU A CA 1
ATOM 768 C C . LEU A 1 92 ? 10.244 -7.438 -17.514 1.00 89.62 92 LEU A C 1
ATOM 770 O O . LEU A 1 92 ? 9.677 -8.520 -17.391 1.00 89.62 92 LEU A O 1
ATOM 774 N N . GLN A 1 93 ? 9.664 -6.379 -18.085 1.00 91.25 93 GLN A N 1
ATOM 775 C CA . GLN A 1 93 ? 8.343 -6.460 -18.724 1.00 91.25 93 GLN A CA 1
ATOM 776 C C . GLN A 1 93 ? 8.335 -7.534 -19.821 1.00 91.25 93 GLN A C 1
ATOM 778 O O . GLN A 1 93 ? 7.506 -8.440 -19.796 1.00 91.25 93 GLN A O 1
ATOM 783 N N . TYR A 1 94 ? 9.344 -7.530 -20.701 1.00 88.50 94 TYR A N 1
ATOM 784 C CA . TYR A 1 94 ? 9.496 -8.551 -21.742 1.00 88.50 94 TYR A CA 1
ATOM 785 C C . TYR A 1 94 ? 9.647 -9.972 -21.172 1.00 88.50 94 TYR A C 1
ATOM 787 O O . TYR A 1 94 ? 9.078 -10.929 -21.699 1.00 88.50 94 TYR A O 1
ATOM 795 N N . MET A 1 95 ? 10.398 -10.139 -20.077 1.00 87.12 95 MET A N 1
ATOM 796 C CA . MET A 1 95 ? 10.499 -11.435 -19.395 1.00 87.12 95 MET A CA 1
ATOM 797 C C . MET A 1 95 ? 9.146 -11.918 -18.863 1.00 87.12 95 MET A C 1
ATOM 799 O O . MET A 1 95 ? 8.822 -13.099 -19.006 1.00 87.12 95 MET A O 1
ATOM 803 N N . VAL A 1 96 ? 8.369 -11.017 -18.260 1.00 87.81 96 VAL A N 1
ATOM 804 C CA . VAL A 1 96 ? 7.036 -11.310 -17.726 1.00 87.81 96 VAL A CA 1
ATOM 805 C C . VAL A 1 96 ? 6.077 -11.705 -18.852 1.00 87.81 96 VAL A C 1
ATOM 807 O O . VAL A 1 96 ? 5.426 -12.745 -18.753 1.00 87.81 96 VAL A O 1
ATOM 810 N N . ASP A 1 97 ? 6.057 -10.953 -19.951 1.00 89.00 97 ASP A N 1
ATOM 811 C CA . ASP A 1 97 ? 5.219 -11.238 -21.121 1.00 89.00 97 ASP A CA 1
ATOM 812 C C . ASP A 1 97 ? 5.532 -12.601 -21.754 1.00 89.00 97 ASP A C 1
ATOM 814 O O . ASP A 1 97 ? 4.627 -13.383 -22.066 1.00 89.00 97 ASP A O 1
ATOM 818 N N . ASN A 1 98 ? 6.820 -12.934 -21.896 1.00 86.69 98 ASN A N 1
ATOM 819 C CA . ASN A 1 98 ? 7.242 -14.233 -22.421 1.00 86.69 98 ASN A CA 1
ATOM 820 C C . ASN A 1 98 ? 6.815 -15.388 -21.514 1.00 86.69 98 ASN A C 1
ATOM 822 O O . ASN A 1 98 ? 6.301 -16.400 -21.997 1.00 86.69 98 ASN A O 1
ATOM 826 N N . ALA A 1 99 ? 7.005 -15.241 -20.200 1.00 85.56 99 ALA A N 1
ATOM 827 C CA . ALA A 1 99 ? 6.591 -16.248 -19.228 1.00 85.56 99 ALA A CA 1
ATOM 828 C C . ALA A 1 99 ? 5.067 -16.445 -19.237 1.00 85.56 99 ALA A C 1
ATOM 830 O O . ALA A 1 99 ? 4.580 -17.572 -19.132 1.00 85.56 99 ALA A O 1
ATOM 831 N N . ALA A 1 100 ? 4.317 -15.361 -19.435 1.00 83.06 100 ALA A N 1
ATOM 832 C CA . ALA A 1 100 ? 2.863 -15.364 -19.501 1.00 83.06 100 ALA A CA 1
ATOM 833 C C . ALA A 1 100 ? 2.296 -15.758 -20.878 1.00 83.06 100 ALA A C 1
ATOM 835 O O . ALA A 1 100 ? 1.071 -15.729 -21.048 1.00 83.06 100 ALA A O 1
ATOM 836 N N . ARG A 1 101 ? 3.161 -16.123 -21.844 1.00 81.00 101 ARG A N 1
ATOM 837 C CA . ARG A 1 101 ? 2.824 -16.484 -23.236 1.00 81.00 101 ARG A CA 1
ATOM 838 C C . ARG A 1 101 ? 1.941 -15.443 -23.939 1.00 81.00 101 ARG A C 1
ATOM 840 O O . ARG A 1 101 ? 1.074 -15.799 -24.733 1.00 81.00 101 ARG A O 1
ATOM 847 N N . GLY A 1 102 ? 2.140 -14.165 -23.629 1.00 76.38 102 GLY A N 1
ATOM 848 C CA . GLY A 1 102 ? 1.355 -13.060 -24.174 1.00 76.38 102 GLY A CA 1
ATOM 849 C C . GLY A 1 102 ? 1.490 -11.794 -23.333 1.00 76.38 102 GLY A C 1
ATOM 850 O O . GLY A 1 102 ? 1.816 -11.866 -22.150 1.00 76.38 102 GLY A O 1
ATOM 851 N N . ASN A 1 103 ? 1.191 -10.645 -23.936 1.00 76.12 103 ASN A N 1
ATOM 852 C CA . ASN A 1 103 ? 1.330 -9.336 -23.299 1.00 76.12 103 ASN A CA 1
ATOM 853 C C . ASN A 1 103 ? 0.371 -9.204 -22.099 1.00 76.12 103 ASN A C 1
ATOM 855 O O . ASN A 1 103 ? -0.843 -9.367 -22.253 1.00 76.12 103 ASN A O 1
ATOM 859 N N . ILE A 1 104 ? 0.903 -8.980 -20.893 1.00 73.44 104 ILE A N 1
ATOM 860 C CA . ILE A 1 104 ? 0.081 -8.782 -19.688 1.00 73.44 104 ILE A CA 1
ATOM 861 C C . ILE A 1 104 ? -0.581 -7.403 -19.704 1.00 73.44 104 ILE A C 1
ATOM 863 O O . ILE A 1 104 ? -1.768 -7.314 -19.403 1.00 73.44 104 ILE A O 1
ATOM 867 N N . GLY A 1 105 ? 0.140 -6.359 -20.117 1.00 68.19 105 GLY A N 1
ATOM 868 C CA . GLY A 1 105 ? -0.396 -4.997 -20.203 1.00 68.19 105 GLY A CA 1
ATOM 869 C C . GLY A 1 105 ? -1.564 -4.848 -21.186 1.00 68.19 105 GLY A C 1
ATOM 870 O O . GLY A 1 105 ? -2.423 -3.996 -20.995 1.00 68.19 105 GLY A O 1
ATOM 871 N N . ALA A 1 106 ? -1.648 -5.702 -22.211 1.00 62.44 106 ALA A N 1
ATOM 872 C CA . ALA A 1 106 ? -2.787 -5.734 -23.131 1.00 62.44 106 ALA A CA 1
ATOM 873 C C . ALA A 1 106 ? -4.039 -6.390 -22.518 1.00 62.44 106 ALA A C 1
ATOM 875 O O . ALA A 1 106 ? -5.154 -6.010 -22.851 1.00 62.44 106 ALA A O 1
ATOM 876 N N . ARG A 1 107 ? -3.869 -7.352 -21.599 1.00 58.78 107 ARG A N 1
ATOM 877 C CA . ARG A 1 107 ? -4.985 -8.099 -20.991 1.00 58.78 107 ARG A CA 1
ATOM 878 C C . ARG A 1 107 ? -5.728 -7.315 -19.914 1.00 58.78 107 ARG A C 1
ATOM 880 O O . ARG A 1 107 ? -6.881 -7.612 -19.642 1.00 58.78 107 ARG A O 1
ATOM 887 N N . THR A 1 108 ? -5.079 -6.335 -19.295 1.00 53.03 108 THR A N 1
ATOM 888 C CA . THR A 1 108 ? -5.655 -5.546 -18.197 1.00 53.03 108 THR A CA 1
ATOM 889 C C . THR A 1 108 ? -6.346 -4.260 -18.657 1.00 53.03 108 THR A C 1
ATOM 891 O O . THR A 1 108 ? -6.902 -3.547 -17.825 1.00 53.03 108 THR A O 1
ATOM 894 N N . ALA A 1 109 ? -6.320 -3.958 -19.962 1.00 49.84 109 ALA A N 1
ATOM 895 C CA . ALA A 1 109 ? -7.034 -2.835 -20.576 1.00 49.84 109 ALA A CA 1
ATOM 896 C C . ALA A 1 109 ? -8.438 -3.211 -21.097 1.00 49.84 109 ALA A C 1
ATOM 898 O O . ALA A 1 109 ? -9.202 -2.327 -21.482 1.00 49.84 109 ALA A O 1
ATOM 899 N N . GLU A 1 110 ? -8.766 -4.506 -21.130 1.00 42.91 110 GLU A N 1
ATOM 900 C CA . GLU A 1 110 ? -10.008 -5.058 -21.696 1.00 42.91 110 GLU A CA 1
ATOM 901 C C . GLU A 1 110 ? -11.024 -5.514 -20.621 1.00 42.91 110 GLU A C 1
ATOM 903 O O . GLU A 1 110 ? -12.052 -6.101 -20.963 1.00 42.91 110 GLU A O 1
ATOM 908 N N . GLU A 1 111 ? -10.779 -5.206 -19.340 1.00 39.44 111 GLU A N 1
ATOM 909 C CA . GLU A 1 111 ? -11.694 -5.426 -18.198 1.00 39.44 111 GLU A CA 1
ATOM 910 C C . GLU A 1 111 ? -12.190 -4.101 -17.596 1.00 39.44 111 GLU A C 1
ATOM 912 O O . GLU A 1 111 ? -13.387 -4.038 -17.226 1.00 39.44 111 GLU A O 1
#